Protein AF-A0A5J4UI23-F1 (afdb_monomer_lite)

Secondary structure (DSSP, 8-state):
-EEEEE-SSSEEEEEETT--EETTEEPTTS----EEEETTTTEEEETTEEEEE---SSSS--EEEEEE--TTSSS-EEEEEETTEEEEEEEES--SSEEEEEE--S-TT-------PPPPPPSS---S--SEEEETT------

Organism: NCBI:txid222440

Foldseek 3Di:
DDKDKDQDQFKKWKWAPVADQDLNAHDPPDPDFIFIAHQVQQFTGGRPDRPDRDHDPDPRWIKMWDWALDPPDPWTKIWIATPLRTDLEIETNHHSHMDMDINDPDDPPDDDDDDDDDDDDNPDDDDDDRPYYHYSPDDDDDD

pLDDT: mean 73.3, std 16.25, range [34.47, 94.25]

Radius of gyration: 15.04 Å; chains: 1; bounding box: 41×35×38 Å

Structure (mmCIF, N/CA/C/O backbone):
data_AF-A0A5J4UI23-F1
#
_entry.id   AF-A0A5J4UI23-F1
#
loop_
_atom_site.group_PDB
_atom_site.id
_atom_site.type_symbol
_atom_site.label_atom_id
_atom_site.label_alt_id
_atom_site.label_comp_id
_atom_site.label_asym_id
_atom_site.label_entity_id
_atom_site.label_seq_id
_atom_site.pdbx_PDB_ins_code
_atom_site.Cartn_x
_atom_site.Cartn_y
_atom_site.Cartn_z
_atom_site.occupancy
_atom_site.B_iso_or_equiv
_atom_site.auth_seq_id
_atom_site.auth_comp_id
_atom_site.auth_asym_id
_atom_site.auth_atom_id
_atom_site.pdbx_PDB_model_num
ATOM 1 N N . ILE A 1 1 ? -0.636 -12.498 7.051 1.00 79.00 1 ILE A N 1
ATOM 2 C CA . ILE A 1 1 ? -0.818 -11.063 7.356 1.00 79.00 1 ILE A CA 1
ATOM 3 C C . ILE A 1 1 ? 0.388 -10.560 8.138 1.00 79.00 1 ILE A C 1
ATOM 5 O O . ILE A 1 1 ? 0.758 -11.173 9.133 1.00 79.00 1 ILE A O 1
ATOM 9 N N . ILE A 1 2 ? 1.008 -9.488 7.660 1.00 80.12 2 ILE A N 1
ATOM 10 C CA . ILE A 1 2 ? 2.095 -8.738 8.296 1.00 80.12 2 ILE A CA 1
ATOM 11 C C . ILE A 1 2 ? 1.535 -7.352 8.598 1.00 80.12 2 ILE A C 1
ATOM 13 O O . ILE A 1 2 ? 0.774 -6.837 7.784 1.00 80.12 2 ILE A O 1
ATOM 17 N N . TYR A 1 3 ? 1.921 -6.733 9.713 1.00 76.19 3 TYR A N 1
ATOM 18 C CA . TYR A 1 3 ? 1.607 -5.323 9.917 1.00 76.19 3 TYR A CA 1
ATOM 19 C C . TYR A 1 3 ? 2.863 -4.501 10.138 1.00 76.19 3 TYR A C 1
ATOM 21 O O . TYR A 1 3 ? 3.805 -4.941 10.800 1.00 76.19 3 TYR A O 1
ATOM 29 N N . ILE A 1 4 ? 2.860 -3.306 9.561 1.00 75.25 4 ILE A N 1
ATOM 30 C CA . ILE A 1 4 ? 3.992 -2.387 9.565 1.00 75.25 4 ILE A CA 1
ATOM 31 C C . ILE A 1 4 ? 3.534 -1.090 10.202 1.00 75.25 4 ILE A C 1
ATOM 33 O O . ILE A 1 4 ? 2.614 -0.443 9.708 1.00 75.25 4 ILE A O 1
ATOM 37 N N . TYR A 1 5 ? 4.190 -0.721 11.296 1.00 73.12 5 TYR A N 1
ATOM 38 C CA . TYR A 1 5 ? 3.957 0.544 11.975 1.00 73.12 5 TYR A CA 1
ATOM 39 C C . TYR A 1 5 ? 4.922 1.597 11.474 1.00 73.12 5 TYR A C 1
ATOM 41 O O . TYR A 1 5 ? 6.121 1.352 11.328 1.00 73.12 5 TYR A O 1
ATOM 49 N N . TYR A 1 6 ? 4.385 2.786 11.275 1.00 70.25 6 TYR A N 1
ATOM 50 C CA . TYR A 1 6 ? 5.123 3.938 10.833 1.00 70.25 6 TYR A CA 1
ATOM 51 C C . TYR A 1 6 ? 4.850 5.123 11.750 1.00 70.25 6 TYR A C 1
ATOM 53 O O . TYR A 1 6 ? 3.707 5.523 11.973 1.00 70.25 6 TYR A O 1
ATOM 61 N N . ILE A 1 7 ? 5.939 5.647 12.307 1.00 62.62 7 ILE A N 1
ATOM 62 C CA . ILE A 1 7 ? 5.954 6.788 13.218 1.00 62.62 7 ILE A CA 1
ATOM 63 C C . ILE A 1 7 ? 7.065 7.714 12.729 1.00 62.62 7 ILE A C 1
ATOM 65 O O . ILE A 1 7 ? 8.194 7.633 13.212 1.00 62.62 7 ILE A O 1
ATOM 69 N N . ASN A 1 8 ? 6.805 8.518 11.699 1.00 62.97 8 ASN A N 1
ATOM 70 C CA . ASN A 1 8 ? 7.728 9.573 11.282 1.00 62.97 8 ASN A CA 1
ATOM 71 C C . ASN A 1 8 ? 7.109 10.482 10.221 1.00 62.97 8 ASN A C 1
ATOM 73 O O . ASN A 1 8 ? 6.401 9.993 9.364 1.00 62.97 8 ASN A O 1
ATOM 77 N N . LYS A 1 9 ? 7.492 11.763 10.189 1.00 58.25 9 LYS A N 1
ATOM 78 C CA . LYS A 1 9 ? 6.935 12.781 9.271 1.00 58.25 9 LYS A CA 1
ATOM 79 C C . LYS A 1 9 ? 7.379 12.662 7.802 1.00 58.25 9 LYS A C 1
ATOM 81 O O . LYS A 1 9 ? 7.507 13.678 7.126 1.00 58.25 9 LYS A O 1
ATOM 86 N N . SER A 1 10 ? 7.748 11.479 7.324 1.00 65.88 10 SER A N 1
ATOM 87 C CA . SER A 1 10 ? 8.200 11.265 5.938 1.00 65.88 10 SER A CA 1
ATOM 88 C C . SER A 1 10 ? 7.171 10.424 5.173 1.00 65.88 10 SER A C 1
ATOM 90 O O . SER A 1 10 ? 6.212 9.919 5.753 1.00 65.88 10 SER A O 1
ATOM 92 N N . GLY A 1 11 ? 7.318 10.290 3.857 1.00 73.62 11 GLY A N 1
ATOM 93 C CA . GLY A 1 11 ? 6.488 9.337 3.128 1.00 73.62 11 GLY A CA 1
ATOM 94 C C . GLY A 1 11 ? 6.957 7.906 3.405 1.00 73.62 11 GLY A C 1
ATOM 95 O O . GLY A 1 11 ? 8.146 7.650 3.607 1.00 73.62 11 GLY A O 1
ATOM 96 N N . ILE A 1 12 ? 6.037 6.952 3.389 1.00 80.56 12 ILE A N 1
ATOM 97 C CA . ILE A 1 12 ? 6.341 5.517 3.438 1.00 80.56 12 ILE A CA 1
ATOM 98 C C . ILE A 1 12 ? 5.558 4.816 2.339 1.00 80.56 12 ILE A C 1
ATOM 100 O O . ILE A 1 12 ? 4.430 5.209 2.026 1.00 80.56 12 ILE A O 1
ATOM 104 N N . GLY A 1 13 ? 6.142 3.774 1.753 1.00 85.00 13 GLY A N 1
ATOM 105 C CA . GLY A 1 13 ? 5.427 3.009 0.753 1.00 85.00 13 GLY A CA 1
ATOM 106 C C . GLY A 1 13 ? 5.947 1.609 0.484 1.00 85.00 13 GLY A C 1
ATOM 107 O O . GLY A 1 13 ? 6.961 1.160 1.022 1.00 85.00 13 GLY A O 1
ATOM 108 N N . PHE A 1 14 ? 5.205 0.933 -0.385 1.00 88.38 14 PHE A N 1
ATOM 109 C CA . PHE A 1 14 ? 5.441 -0.428 -0.842 1.00 88.38 14 PHE A CA 1
ATOM 110 C C . PHE A 1 14 ? 5.666 -0.441 -2.343 1.00 88.38 14 PHE A C 1
ATOM 112 O O . PHE A 1 14 ? 4.946 0.223 -3.091 1.00 88.38 14 PHE A O 1
ATOM 119 N N . ILE A 1 15 ? 6.626 -1.244 -2.782 1.00 87.62 15 ILE A N 1
ATOM 120 C CA . ILE A 1 15 ? 6.870 -1.514 -4.197 1.00 87.62 15 ILE A CA 1
ATOM 121 C C . ILE A 1 15 ? 7.135 -3.005 -4.411 1.00 87.62 15 ILE A C 1
ATOM 123 O O . ILE A 1 15 ? 7.532 -3.699 -3.473 1.00 87.62 15 ILE A O 1
ATOM 127 N N . ALA A 1 16 ? 6.905 -3.507 -5.623 1.00 87.25 16 ALA A N 1
ATOM 128 C CA . ALA A 1 16 ? 7.237 -4.877 -5.986 1.00 87.25 16 ALA A CA 1
ATOM 129 C C . ALA A 1 16 ? 8.730 -5.181 -5.768 1.00 87.25 16 ALA A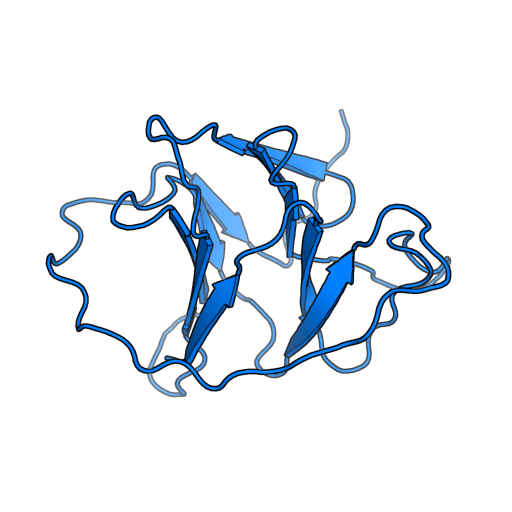 C 1
ATOM 131 O O . ALA A 1 16 ? 9.611 -4.350 -6.006 1.00 87.25 16 ALA A O 1
ATOM 132 N N . ASP A 1 17 ? 9.032 -6.403 -5.335 1.00 85.81 17 ASP A N 1
ATOM 133 C CA . ASP A 1 17 ? 10.402 -6.903 -5.369 1.00 85.81 17 ASP A CA 1
ATOM 134 C C . ASP A 1 17 ? 10.893 -7.018 -6.822 1.00 85.81 17 ASP A C 1
ATOM 136 O O . ASP A 1 17 ? 10.216 -7.592 -7.671 1.00 85.81 17 ASP A O 1
ATOM 140 N N . GLY A 1 18 ? 12.070 -6.457 -7.098 1.00 80.50 18 GLY A N 1
ATOM 141 C CA . GLY A 1 18 ? 12.644 -6.332 -8.445 1.00 80.50 18 GLY A CA 1
ATOM 142 C C . GLY A 1 18 ? 12.477 -4.951 -9.085 1.00 80.50 18 GLY A C 1
ATOM 143 O O . GLY A 1 18 ? 13.264 -4.610 -9.967 1.00 80.50 18 GLY A O 1
ATOM 144 N N . ASP A 1 19 ? 11.546 -4.134 -8.592 1.00 80.69 19 ASP A N 1
ATOM 145 C CA . ASP A 1 19 ? 11.411 -2.744 -9.021 1.00 80.69 19 ASP A CA 1
ATOM 146 C C . ASP A 1 19 ? 12.350 -1.812 -8.241 1.00 80.69 19 ASP A C 1
ATOM 148 O O . ASP A 1 19 ? 12.874 -2.143 -7.166 1.00 80.69 19 ASP A O 1
ATOM 152 N N . GLU A 1 20 ? 12.572 -0.630 -8.816 1.00 73.44 20 GLU A N 1
ATOM 153 C CA . GLU A 1 20 ? 13.522 0.368 -8.333 1.00 73.44 20 GLU A CA 1
ATOM 154 C C . GLU A 1 20 ? 12.843 1.713 -8.085 1.00 73.44 20 GLU A C 1
ATOM 156 O O . GLU A 1 20 ? 11.968 2.150 -8.835 1.00 73.44 20 GLU A O 1
ATOM 161 N N . ILE A 1 21 ? 13.302 2.383 -7.030 1.00 68.94 21 ILE A N 1
ATOM 162 C CA . ILE A 1 21 ? 12.898 3.736 -6.655 1.00 68.94 21 ILE A CA 1
ATOM 163 C C . ILE A 1 21 ? 14.157 4.584 -6.597 1.00 68.94 21 ILE A C 1
ATOM 165 O O . ILE A 1 21 ? 15.114 4.210 -5.919 1.00 68.94 21 ILE A O 1
ATOM 169 N N . LEU A 1 22 ? 14.148 5.739 -7.260 1.00 65.00 22 LEU A N 1
ATOM 170 C CA . LEU A 1 22 ? 15.254 6.687 -7.214 1.00 65.00 22 LEU A CA 1
ATOM 171 C C . LEU A 1 22 ? 14.757 8.005 -6.622 1.00 65.00 22 LEU A C 1
ATOM 173 O O . LEU A 1 22 ? 14.056 8.752 -7.289 1.00 65.00 22 LEU A O 1
ATOM 177 N N . ASN A 1 23 ? 15.105 8.307 -5.368 1.00 59.41 23 ASN A N 1
ATOM 178 C CA . ASN A 1 23 ? 14.704 9.553 -4.689 1.00 59.41 23 ASN A CA 1
ATOM 179 C C . ASN A 1 23 ? 13.183 9.820 -4.709 1.00 59.41 23 ASN A C 1
ATOM 181 O O . ASN A 1 23 ? 12.758 10.957 -4.887 1.00 59.41 23 ASN A O 1
ATOM 185 N N . ASN A 1 24 ? 12.359 8.777 -4.551 1.00 54.62 24 ASN A N 1
ATOM 186 C CA . ASN A 1 24 ? 10.888 8.828 -4.677 1.00 54.62 24 ASN A CA 1
ATOM 187 C C . ASN A 1 24 ? 10.368 9.190 -6.076 1.00 54.62 24 ASN A C 1
ATOM 189 O O . ASN A 1 24 ? 9.173 9.410 -6.248 1.00 54.62 24 ASN A O 1
ATOM 193 N N . ILE A 1 25 ? 11.252 9.230 -7.069 1.00 57.56 25 ILE A N 1
ATOM 194 C CA . ILE A 1 25 ? 10.934 9.451 -8.473 1.00 57.56 25 ILE A CA 1
ATOM 195 C C . ILE A 1 25 ? 10.958 8.072 -9.160 1.00 57.56 25 ILE A C 1
ATOM 197 O O . ILE A 1 25 ? 11.869 7.272 -8.909 1.00 57.56 25 ILE A O 1
ATOM 201 N N . PRO A 1 26 ? 9.973 7.755 -10.018 1.00 58.56 26 PRO A N 1
ATOM 202 C CA . PRO A 1 26 ? 10.023 6.589 -10.877 1.00 58.56 26 PRO A CA 1
ATOM 203 C C . PRO A 1 26 ? 11.279 6.596 -11.729 1.00 58.56 26 PRO A C 1
ATOM 205 O O . PRO A 1 26 ? 11.646 7.617 -12.314 1.00 58.56 26 PRO A O 1
ATOM 208 N N . VAL A 1 27 ? 11.889 5.429 -11.869 1.00 65.50 27 VAL A N 1
ATOM 209 C CA . VAL A 1 27 ? 12.980 5.246 -12.818 1.00 65.50 27 VAL A CA 1
ATOM 210 C C . VAL A 1 27 ? 12.392 5.188 -14.236 1.00 65.50 27 VAL A C 1
ATOM 212 O O . VAL A 1 27 ? 11.528 4.345 -14.497 1.00 65.50 27 VAL A O 1
ATOM 215 N N . PRO A 1 28 ? 12.831 6.054 -15.170 1.00 59.78 28 PRO A N 1
ATOM 216 C CA . PRO A 1 28 ? 12.381 5.999 -16.557 1.00 59.78 28 PRO A CA 1
ATOM 217 C C . PRO A 1 28 ? 12.589 4.610 -17.174 1.00 59.78 28 PRO A C 1
ATOM 219 O O . PRO A 1 28 ? 13.627 3.980 -16.978 1.00 59.78 28 PRO A O 1
ATOM 222 N N . GLY A 1 29 ? 11.598 4.126 -17.928 1.00 63.91 29 GLY A N 1
ATOM 223 C CA . GLY A 1 29 ? 11.648 2.810 -18.578 1.00 63.91 29 GLY A CA 1
ATOM 224 C C . GLY A 1 29 ? 11.370 1.615 -17.657 1.00 63.91 29 GLY A C 1
ATOM 225 O O . GLY A 1 29 ? 11.409 0.476 -18.120 1.00 63.91 29 GLY A O 1
ATOM 226 N N . LYS A 1 30 ? 11.063 1.844 -16.374 1.00 68.12 30 LYS A N 1
ATOM 227 C CA . LYS A 1 30 ? 10.580 0.817 -15.439 1.00 68.12 30 LYS A CA 1
ATOM 228 C C . LYS A 1 30 ? 9.077 0.978 -15.210 1.00 68.12 30 LYS A C 1
ATOM 230 O O . LYS A 1 30 ? 8.559 2.094 -15.218 1.00 68.12 30 LYS A O 1
ATOM 235 N N . ASN A 1 31 ? 8.374 -0.129 -14.972 1.00 66.88 31 ASN A N 1
ATOM 236 C CA . ASN A 1 31 ? 6.955 -0.107 -14.607 1.00 66.88 31 ASN A CA 1
ATOM 237 C C . ASN A 1 31 ? 6.802 0.234 -13.117 1.00 66.88 31 ASN A C 1
ATOM 239 O O . ASN A 1 31 ? 6.497 -0.618 -12.294 1.00 66.88 31 ASN A O 1
ATOM 243 N N . PHE A 1 32 ? 7.087 1.481 -12.755 1.00 73.81 32 PHE A N 1
ATOM 244 C CA . PHE A 1 32 ? 7.036 1.924 -11.367 1.00 73.81 32 PHE A CA 1
ATOM 245 C C . PHE A 1 32 ? 5.591 2.152 -10.914 1.00 73.81 32 PHE A C 1
ATOM 247 O O . PHE A 1 32 ? 4.905 3.050 -11.410 1.00 73.81 32 PHE A O 1
ATOM 254 N N . ARG A 1 33 ? 5.147 1.385 -9.915 1.00 80.19 33 ARG A N 1
ATOM 255 C CA . ARG A 1 33 ? 3.872 1.602 -9.218 1.00 80.19 33 ARG A CA 1
ATOM 256 C C . ARG A 1 33 ? 4.074 1.380 -7.730 1.00 80.19 33 ARG A C 1
ATOM 258 O O . ARG A 1 33 ? 4.093 0.252 -7.251 1.00 80.19 33 ARG A O 1
ATOM 265 N N . ALA A 1 34 ? 4.266 2.456 -6.988 1.00 84.94 34 ALA A N 1
ATOM 266 C CA . ALA A 1 34 ? 4.455 2.367 -5.551 1.00 84.94 34 ALA A CA 1
ATOM 267 C C . ALA A 1 34 ? 3.185 2.797 -4.812 1.00 84.94 34 ALA A C 1
ATOM 269 O O . ALA A 1 34 ? 2.579 3.809 -5.161 1.00 84.94 34 ALA A O 1
ATOM 270 N N . ILE A 1 35 ? 2.782 2.040 -3.795 1.00 88.56 35 ILE A N 1
ATOM 271 C CA . ILE A 1 35 ? 1.712 2.451 -2.882 1.00 88.56 35 ILE A CA 1
ATOM 272 C C . ILE A 1 35 ? 2.352 3.338 -1.827 1.00 88.56 35 ILE A C 1
ATOM 274 O O . ILE A 1 35 ? 3.165 2.844 -1.051 1.00 88.56 35 ILE A O 1
ATOM 278 N N . THR A 1 36 ? 2.004 4.623 -1.797 1.00 86.38 36 THR A N 1
ATOM 279 C CA . THR A 1 36 ? 2.619 5.599 -0.883 1.00 86.38 36 THR A CA 1
ATOM 280 C C . THR A 1 36 ? 1.569 6.248 -0.000 1.00 86.38 36 THR A C 1
ATOM 282 O O . THR A 1 36 ? 0.506 6.623 -0.491 1.00 86.38 36 THR A O 1
ATOM 285 N N . TYR A 1 37 ? 1.899 6.455 1.270 1.00 86.31 37 TYR A N 1
ATOM 286 C CA . TYR A 1 37 ? 1.198 7.392 2.140 1.00 86.31 37 TYR A CA 1
ATOM 287 C C . TYR A 1 37 ? 2.118 8.563 2.487 1.00 86.31 37 TYR A C 1
ATOM 289 O O . TYR A 1 37 ? 3.240 8.369 2.961 1.00 86.31 37 TYR A O 1
ATOM 297 N N . ASP A 1 38 ? 1.628 9.770 2.235 1.00 80.62 38 ASP A N 1
ATOM 298 C CA . ASP A 1 38 ? 2.256 11.039 2.575 1.00 80.62 38 ASP A CA 1
ATOM 299 C C . ASP A 1 38 ? 1.573 11.614 3.815 1.00 80.62 38 ASP A C 1
ATOM 301 O O . ASP A 1 38 ? 0.457 12.131 3.746 1.00 80.62 38 ASP A O 1
ATOM 305 N N . GLU A 1 39 ? 2.240 11.500 4.966 1.00 74.56 39 GLU A N 1
ATOM 306 C CA . GLU A 1 39 ? 1.671 11.917 6.249 1.00 74.56 39 GLU A CA 1
ATOM 307 C C . GLU A 1 39 ? 1.410 13.424 6.322 1.00 74.56 39 GLU A C 1
ATOM 309 O O . GLU A 1 39 ? 0.511 13.856 7.047 1.00 74.56 39 GLU A O 1
ATOM 314 N N . LYS A 1 40 ? 2.186 14.239 5.599 1.00 74.06 40 LYS A N 1
ATOM 315 C CA . LYS A 1 40 ? 2.084 15.696 5.689 1.00 74.06 40 LYS A CA 1
ATOM 316 C C . LYS A 1 40 ? 0.747 16.171 5.136 1.00 74.06 40 LYS A C 1
ATOM 318 O O . LYS A 1 40 ? 0.042 16.925 5.804 1.00 74.06 40 LYS A O 1
ATOM 323 N N . GLU A 1 41 ? 0.403 15.682 3.952 1.00 75.62 41 GLU A N 1
ATOM 324 C CA . GLU A 1 41 ? -0.793 16.092 3.216 1.00 75.62 41 GLU A CA 1
ATOM 325 C C . GLU A 1 41 ? -1.962 15.096 3.373 1.00 75.62 41 GLU A C 1
ATOM 327 O O . GLU A 1 41 ? -3.072 15.365 2.914 1.00 75.62 41 GLU A O 1
ATOM 332 N N . GLY A 1 42 ? -1.730 13.940 4.011 1.00 81.25 42 GLY A N 1
ATOM 333 C CA . GLY A 1 42 ? -2.708 12.852 4.105 1.00 81.25 42 GLY A CA 1
ATOM 334 C C . GLY A 1 42 ? -2.989 12.195 2.751 1.00 81.25 42 GLY A C 1
ATOM 335 O O . GLY A 1 42 ? -4.084 11.693 2.506 1.00 81.25 42 GLY A O 1
ATOM 336 N N . ILE A 1 43 ? -2.036 12.258 1.819 1.00 84.94 43 ILE A N 1
ATOM 337 C CA . ILE A 1 43 ? -2.253 11.813 0.441 1.00 84.94 43 ILE A CA 1
ATOM 338 C C . ILE A 1 43 ? -1.829 10.354 0.299 1.00 84.94 43 ILE A C 1
ATOM 340 O O . ILE A 1 43 ? -0.693 9.983 0.591 1.00 84.94 43 ILE A O 1
ATOM 344 N N . ILE A 1 44 ? -2.741 9.533 -0.214 1.00 88.06 44 ILE A N 1
ATOM 345 C CA . ILE A 1 44 ? -2.493 8.147 -0.594 1.00 88.06 44 ILE A CA 1
ATOM 346 C C . ILE A 1 44 ? -2.327 8.098 -2.114 1.00 88.06 44 ILE A C 1
ATOM 348 O O . ILE A 1 44 ? -3.178 8.589 -2.865 1.00 88.06 44 ILE A O 1
ATOM 352 N N . ARG A 1 45 ? -1.227 7.499 -2.577 1.00 86.06 45 ARG A N 1
ATOM 353 C CA . ARG A 1 45 ? -0.860 7.429 -3.997 1.00 86.06 45 ARG A CA 1
ATOM 354 C C . ARG A 1 45 ? -0.652 5.998 -4.469 1.00 86.06 45 ARG A C 1
ATOM 356 O O . ARG A 1 45 ? -0.170 5.160 -3.708 1.00 86.06 45 ARG A O 1
ATOM 363 N N . LEU A 1 46 ? -0.951 5.764 -5.745 1.00 87.50 46 LEU A N 1
ATOM 364 C CA . LEU A 1 46 ? -0.462 4.618 -6.510 1.00 87.50 46 LEU A CA 1
ATOM 365 C C . LEU A 1 46 ? 0.383 5.151 -7.672 1.00 87.50 46 LEU A C 1
ATOM 367 O O . LEU A 1 46 ? -0.132 5.769 -8.603 1.00 87.50 46 LEU A O 1
ATOM 371 N N . GL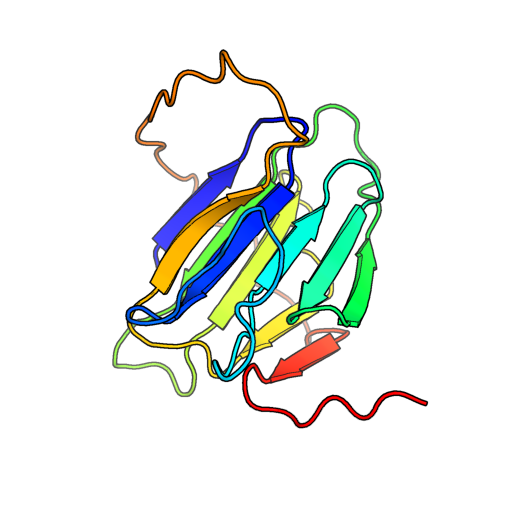Y A 1 47 ? 1.700 4.975 -7.581 1.00 80.69 47 GLY A N 1
ATOM 372 C CA . GLY A 1 47 ? 2.641 5.706 -8.426 1.00 80.69 47 GLY A CA 1
ATOM 373 C C . GLY A 1 47 ? 2.532 7.215 -8.178 1.00 80.69 47 GLY A C 1
ATOM 374 O O . GLY A 1 47 ? 2.531 7.662 -7.033 1.00 80.69 47 GLY A O 1
ATOM 375 N N . TRP A 1 48 ? 2.417 8.001 -9.250 1.00 77.75 48 TRP A N 1
ATOM 376 C CA . TRP A 1 48 ? 2.217 9.454 -9.164 1.00 77.75 48 TRP A CA 1
ATOM 377 C C . TRP A 1 48 ? 0.779 9.879 -8.881 1.00 77.75 48 TRP A C 1
ATOM 379 O O . TRP A 1 48 ? 0.542 11.032 -8.524 1.00 77.75 48 TRP A O 1
ATOM 389 N N . GLN A 1 49 ? -0.183 8.978 -9.066 1.00 82.06 49 GLN A N 1
ATOM 390 C CA . GLN A 1 49 ? -1.587 9.337 -9.001 1.00 82.06 49 GLN A CA 1
ATOM 391 C C . GLN A 1 49 ? -2.031 9.447 -7.546 1.00 82.06 49 GLN A C 1
ATOM 393 O O . GLN A 1 49 ? -1.951 8.473 -6.794 1.00 82.06 49 GLN A O 1
ATOM 398 N N . GLU A 1 50 ? -2.553 10.612 -7.160 1.00 88.06 50 GLU A N 1
ATOM 399 C CA . GLU A 1 50 ? -3.357 10.744 -5.945 1.00 88.06 50 GLU A CA 1
ATOM 400 C C . GLU A 1 50 ? -4.626 9.907 -6.128 1.00 88.06 50 GLU A C 1
ATOM 402 O O . GLU A 1 50 ? -5.479 10.205 -6.964 1.00 88.06 50 GLU A O 1
ATOM 407 N N . VAL A 1 51 ? -4.718 8.808 -5.379 1.00 88.00 51 VAL A N 1
ATOM 408 C CA . VAL A 1 51 ? -5.880 7.914 -5.434 1.00 88.00 51 VAL A CA 1
ATOM 409 C C . VAL A 1 51 ? -6.890 8.262 -4.358 1.00 88.00 51 VAL A C 1
ATOM 411 O O . VAL A 1 51 ? -8.085 8.035 -4.546 1.00 88.00 51 VAL A O 1
ATOM 414 N N . PHE A 1 52 ? -6.436 8.808 -3.234 1.00 88.38 52 PHE A N 1
ATOM 415 C CA . PHE A 1 52 ? -7.304 9.222 -2.147 1.00 88.38 52 PHE A CA 1
ATOM 416 C C . PHE A 1 52 ? -6.584 10.230 -1.257 1.00 88.38 52 PHE A C 1
ATOM 418 O O . PHE A 1 52 ? -5.368 10.146 -1.075 1.00 88.38 52 PHE A O 1
ATOM 425 N N . ARG A 1 53 ? -7.341 11.150 -0.664 1.00 88.62 53 ARG A N 1
ATOM 426 C CA . ARG A 1 53 ? -6.846 12.039 0.381 1.00 88.62 53 ARG A CA 1
ATOM 427 C C . ARG A 1 53 ? -7.593 11.737 1.659 1.00 88.62 53 ARG A C 1
ATOM 429 O O . ARG A 1 53 ? -8.809 11.878 1.720 1.00 88.62 53 ARG A O 1
ATOM 436 N N . TRP A 1 54 ? -6.849 11.330 2.669 1.00 83.50 54 TRP A N 1
ATOM 437 C CA . TRP A 1 54 ? -7.366 11.010 3.980 1.00 83.50 54 TRP A CA 1
ATOM 438 C C . TRP A 1 54 ? -6.542 11.737 5.028 1.00 83.50 54 TRP A C 1
ATOM 440 O O . TRP A 1 54 ? -5.353 11.476 5.195 1.00 83.50 54 TRP A O 1
ATOM 450 N N . ILE A 1 55 ? -7.190 12.666 5.724 1.00 78.00 55 ILE A N 1
ATOM 451 C CA . ILE A 1 55 ? -6.600 13.402 6.836 1.00 78.00 55 ILE A CA 1
ATOM 452 C C . ILE A 1 55 ? -7.242 12.840 8.107 1.00 78.00 55 ILE A C 1
ATOM 454 O O . ILE A 1 55 ? -8.399 13.168 8.379 1.00 78.00 55 ILE A O 1
ATOM 458 N N . PRO A 1 56 ? -6.537 11.984 8.868 1.00 67.44 56 PRO A N 1
ATOM 459 C CA . PRO A 1 56 ? -7.079 11.413 10.092 1.00 67.44 56 PRO A CA 1
ATOM 460 C C . PRO A 1 56 ? -7.414 12.503 11.108 1.00 67.44 56 PRO A C 1
ATOM 462 O O . PRO A 1 56 ? -6.718 13.516 11.220 1.00 67.44 56 PRO A O 1
ATOM 465 N N . THR A 1 57 ? -8.469 12.274 11.881 1.00 67.56 57 THR A N 1
ATOM 466 C CA . THR A 1 57 ? -9.050 13.291 12.774 1.00 67.56 57 THR A CA 1
ATOM 467 C C . THR A 1 57 ? -8.291 13.487 14.092 1.00 67.56 57 THR A C 1
ATOM 469 O O . THR A 1 57 ? -8.511 14.483 14.780 1.00 67.56 57 THR A O 1
ATOM 472 N N . LYS A 1 58 ? -7.395 12.562 14.464 1.00 63.19 58 LYS A N 1
ATOM 473 C CA . LYS A 1 58 ? -6.688 12.560 15.759 1.00 63.19 58 LYS A CA 1
ATOM 474 C C . LYS A 1 58 ? -5.232 13.024 15.647 1.00 63.19 58 LYS A C 1
ATOM 476 O O . LYS A 1 58 ? -4.507 12.645 14.727 1.00 63.19 58 LYS A O 1
ATOM 481 N N . GLU A 1 59 ? -4.788 13.813 16.628 1.00 55.66 59 GLU A N 1
ATOM 482 C CA . GLU A 1 59 ? -3.374 14.172 16.803 1.00 55.66 59 GLU A CA 1
ATOM 483 C C . GLU A 1 59 ? -2.541 12.959 17.265 1.00 55.66 59 GLU A C 1
ATOM 485 O O . GLU A 1 59 ? -3.042 12.094 17.980 1.00 55.66 59 GLU A O 1
ATOM 490 N N . GLY A 1 60 ? -1.258 12.895 16.877 1.00 58.06 60 GLY A N 1
ATOM 491 C CA . GLY A 1 60 ? -0.354 11.791 17.253 1.00 58.06 60 GLY A CA 1
ATOM 492 C C . GLY A 1 60 ? -0.343 10.598 16.285 1.00 58.06 60 GLY A C 1
ATOM 493 O O . GLY A 1 60 ? -0.291 9.456 16.721 1.00 58.06 60 GLY A O 1
ATOM 494 N N . ARG A 1 61 ? -0.386 10.875 14.977 1.00 67.31 61 ARG A N 1
ATOM 495 C CA . ARG A 1 61 ? -0.549 9.938 13.849 1.00 67.31 61 ARG A CA 1
ATOM 496 C C . ARG A 1 61 ? 0.438 8.757 13.875 1.00 67.31 61 ARG A C 1
ATOM 498 O O . ARG A 1 61 ? 1.555 8.861 13.373 1.00 67.31 61 ARG A O 1
ATOM 505 N N . LYS A 1 62 ? 0.025 7.599 14.396 1.00 74.44 62 LYS A N 1
ATOM 506 C CA . LYS A 1 62 ? 0.680 6.326 14.063 1.00 74.44 62 LYS A CA 1
ATOM 507 C C . LYS A 1 62 ? -0.027 5.707 12.882 1.00 74.44 62 LYS A C 1
ATOM 509 O O . LYS A 1 62 ? -1.193 5.334 12.981 1.00 74.44 62 LYS A O 1
ATOM 514 N N . ILE A 1 63 ? 0.692 5.570 11.782 1.00 79.81 63 ILE A N 1
ATOM 515 C CA . ILE A 1 63 ? 0.167 4.900 10.602 1.00 79.81 63 ILE A CA 1
ATOM 516 C C . ILE A 1 63 ? 0.513 3.424 10.698 1.00 79.81 63 ILE A C 1
ATOM 518 O O . ILE A 1 63 ? 1.631 3.058 11.059 1.00 79.81 63 ILE A O 1
ATOM 522 N N . MET A 1 64 ? -0.448 2.569 10.392 1.00 84.31 64 MET A N 1
ATOM 523 C CA . MET A 1 64 ? -0.256 1.130 10.341 1.00 84.31 64 MET A CA 1
ATOM 524 C C . MET A 1 64 ? -0.703 0.616 8.982 1.00 84.31 64 MET A C 1
ATOM 526 O O . MET A 1 64 ? -1.760 0.986 8.483 1.00 84.31 64 MET A O 1
ATOM 530 N N . PHE A 1 65 ? 0.097 -0.264 8.398 1.00 86.62 65 PHE A N 1
ATOM 531 C CA . PHE A 1 65 ? -0.258 -0.989 7.190 1.00 86.62 65 PHE A CA 1
ATOM 532 C C . PHE A 1 65 ? -0.536 -2.436 7.549 1.00 86.62 65 PHE A C 1
ATOM 534 O O . PHE A 1 65 ? 0.313 -3.071 8.168 1.00 86.62 65 PHE A O 1
ATOM 541 N N . GLU A 1 66 ? -1.685 -2.963 7.146 1.00 89.81 66 GLU A N 1
ATOM 542 C CA . GLU A 1 66 ? -1.957 -4.399 7.139 1.00 89.81 66 GLU A CA 1
ATOM 543 C C . GLU A 1 66 ? -1.649 -4.935 5.741 1.00 89.81 66 GLU A C 1
ATOM 545 O O . GLU A 1 66 ? -2.237 -4.489 4.759 1.00 89.81 66 GLU A O 1
ATOM 550 N N . VAL A 1 67 ? -0.727 -5.889 5.651 1.00 90.00 67 VAL A N 1
ATOM 551 C CA . VAL A 1 67 ? -0.299 -6.525 4.405 1.00 90.00 67 VAL A CA 1
ATOM 552 C C . VAL A 1 67 ? -0.695 -7.998 4.451 1.00 90.00 67 VAL A C 1
ATOM 554 O O . VAL A 1 67 ? -0.120 -8.789 5.207 1.00 90.00 67 VAL A O 1
ATOM 557 N N . ASP A 1 68 ? -1.676 -8.397 3.648 1.00 90.06 68 ASP A N 1
ATOM 558 C CA . ASP A 1 68 ? -2.110 -9.788 3.549 1.00 90.06 68 ASP A CA 1
ATOM 559 C C . ASP A 1 68 ? -1.588 -10.438 2.270 1.00 90.06 68 ASP A C 1
ATOM 561 O O . ASP A 1 68 ? -2.004 -10.095 1.167 1.00 90.06 68 ASP A O 1
ATOM 565 N N . LEU A 1 69 ? -0.647 -11.370 2.438 1.00 88.75 69 LEU A N 1
ATOM 566 C CA . LEU A 1 69 ? 0.026 -12.099 1.357 1.00 88.75 69 LEU A CA 1
ATOM 567 C C . LEU A 1 69 ? -0.172 -13.619 1.470 1.00 88.75 69 LEU A C 1
ATOM 569 O O . LEU A 1 69 ? 0.560 -14.369 0.825 1.00 88.75 69 LEU A O 1
ATOM 573 N N . ARG A 1 70 ? -1.095 -14.091 2.322 1.00 88.81 70 ARG A N 1
ATOM 574 C CA . ARG A 1 70 ? -1.315 -15.532 2.547 1.00 88.81 70 ARG A CA 1
ATOM 575 C C . ARG A 1 70 ? -1.658 -16.266 1.243 1.00 88.81 70 ARG A C 1
ATOM 577 O O . ARG A 1 70 ? -2.088 -15.655 0.273 1.00 88.81 70 ARG A O 1
ATOM 584 N N . GLU A 1 71 ? -1.435 -17.574 1.196 1.00 83.75 71 GLU A N 1
ATOM 585 C CA . GLU A 1 71 ? -1.695 -18.383 -0.009 1.00 83.75 71 GLU A CA 1
ATOM 586 C C . GLU A 1 71 ? -3.185 -18.724 -0.201 1.00 83.75 71 GLU A C 1
ATOM 588 O O . GLU A 1 71 ? -3.599 -19.056 -1.304 1.00 83.75 71 GLU A O 1
ATOM 593 N N . ASP A 1 72 ? -4.000 -18.616 0.850 1.00 85.94 72 ASP A N 1
ATOM 594 C CA . ASP A 1 72 ? -5.413 -19.015 0.889 1.00 85.94 72 ASP A CA 1
ATOM 595 C C . ASP A 1 72 ? -6.407 -17.862 0.643 1.00 85.94 72 ASP A C 1
ATOM 597 O O . ASP A 1 72 ? -7.611 -18.027 0.834 1.00 85.94 72 ASP A O 1
ATOM 601 N N . ILE A 1 73 ? -5.924 -16.691 0.216 1.00 81.38 73 ILE A N 1
ATOM 602 C CA . ILE A 1 73 ? -6.751 -15.508 -0.073 1.00 81.38 73 ILE A CA 1
ATOM 603 C C . ILE A 1 73 ? -6.891 -15.285 -1.582 1.00 81.38 73 ILE A C 1
ATOM 605 O O . ILE A 1 73 ? -5.956 -15.514 -2.346 1.00 81.38 73 ILE A O 1
ATOM 609 N N . ALA A 1 74 ? -8.053 -14.782 -2.010 1.00 85.81 74 ALA A N 1
ATOM 610 C CA . ALA A 1 74 ? -8.348 -14.545 -3.427 1.00 85.81 74 ALA A CA 1
ATOM 611 C C . ALA A 1 74 ? -7.440 -13.482 -4.067 1.00 85.81 74 ALA A C 1
ATOM 613 O O . ALA A 1 74 ? -7.085 -13.587 -5.238 1.00 85.81 74 ALA A O 1
ATOM 614 N N . CYS A 1 75 ? -7.058 -12.459 -3.302 1.00 89.81 75 CYS A N 1
ATOM 615 C CA . CYS A 1 75 ? -6.129 -11.427 -3.738 1.00 89.81 75 CYS A CA 1
ATOM 616 C C . CYS A 1 75 ? -5.266 -10.960 -2.566 1.00 89.81 75 CYS A C 1
ATOM 618 O O . CYS A 1 75 ? -5.719 -10.909 -1.422 1.00 89.81 75 CYS A O 1
ATOM 620 N N . ASN A 1 76 ? -4.016 -10.609 -2.860 1.00 92.12 76 ASN A N 1
ATOM 621 C CA . ASN A 1 76 ? -3.137 -9.986 -1.878 1.00 92.12 76 ASN A CA 1
ATOM 622 C C . ASN A 1 76 ? -3.583 -8.547 -1.639 1.00 92.12 76 ASN A C 1
ATOM 624 O O . ASN A 1 76 ? -3.928 -7.851 -2.602 1.00 92.12 76 ASN A O 1
ATOM 628 N N . THR A 1 77 ? -3.488 -8.071 -0.399 1.00 93.31 77 THR A N 1
ATOM 629 C CA . THR A 1 77 ? -3.993 -6.740 -0.051 1.00 93.31 77 THR A CA 1
ATOM 630 C C . THR A 1 77 ? -3.048 -5.913 0.808 1.00 93.31 77 THR A C 1
ATOM 632 O O . THR A 1 77 ? -2.356 -6.459 1.666 1.00 93.31 77 THR A O 1
ATOM 635 N N . ILE A 1 78 ? -3.091 -4.589 0.637 1.00 92.44 78 ILE A N 1
ATOM 636 C CA . ILE A 1 78 ? -2.562 -3.612 1.599 1.00 92.44 78 ILE A CA 1
ATOM 637 C C . ILE A 1 78 ? -3.701 -2.706 2.063 1.00 92.44 78 ILE A C 1
ATOM 639 O O . ILE A 1 78 ? -4.409 -2.122 1.241 1.00 92.44 78 ILE A O 1
ATOM 643 N N . ARG A 1 79 ? -3.847 -2.556 3.379 1.00 90.06 79 ARG A N 1
ATOM 644 C CA . ARG A 1 79 ? -4.783 -1.624 4.025 1.00 90.06 79 ARG A CA 1
ATOM 645 C C . ARG A 1 79 ? -4.019 -0.659 4.910 1.00 90.06 79 ARG A C 1
ATOM 647 O O . ARG A 1 79 ? -2.988 -1.031 5.465 1.00 90.06 79 ARG A O 1
ATOM 654 N N . ILE A 1 80 ? -4.534 0.556 5.050 1.00 87.69 80 ILE A N 1
ATOM 655 C CA . ILE A 1 80 ? -3.909 1.623 5.836 1.00 87.69 80 ILE A CA 1
ATOM 656 C C . ILE A 1 80 ? -4.810 1.947 7.026 1.00 87.69 80 ILE A C 1
ATOM 658 O O . ILE A 1 80 ? -6.028 1.980 6.896 1.00 87.69 80 ILE A O 1
ATOM 662 N N . PHE A 1 81 ? -4.206 2.199 8.178 1.00 83.19 81 PHE A N 1
ATOM 663 C CA . PHE A 1 81 ? -4.862 2.609 9.411 1.00 83.19 81 PHE A CA 1
ATOM 664 C C . PHE A 1 81 ? -4.110 3.790 10.024 1.00 83.19 81 PHE A C 1
ATOM 666 O O . PHE A 1 81 ? -2.899 3.924 9.846 1.00 83.19 81 PHE A O 1
ATOM 673 N N . CYS A 1 82 ? -4.816 4.609 10.794 1.00 78.75 82 CYS A N 1
ATOM 674 C CA . CYS A 1 82 ? -4.266 5.655 11.640 1.00 78.75 82 CYS A CA 1
ATOM 675 C C . CYS A 1 82 ? -4.737 5.371 13.061 1.00 78.75 82 CYS A C 1
ATOM 677 O O . CYS A 1 82 ? -5.907 5.565 13.389 1.00 78.75 82 CYS A O 1
ATOM 679 N N . GLU A 1 83 ? -3.831 4.884 13.905 1.00 75.81 83 GLU A N 1
ATOM 680 C CA . GLU A 1 83 ? -4.155 4.288 15.203 1.00 75.81 83 GLU A CA 1
ATOM 681 C C . GLU A 1 83 ? -5.221 3.182 15.057 1.00 75.81 83 GLU A C 1
ATOM 683 O O . GLU A 1 83 ? -4.906 2.069 14.636 1.00 75.81 83 GLU A O 1
ATOM 688 N N . PHE A 1 84 ? -6.481 3.497 15.370 1.00 73.31 84 PHE A N 1
ATOM 689 C CA . PHE A 1 84 ? -7.633 2.591 15.288 1.00 73.31 84 PHE A CA 1
ATOM 690 C C . PHE A 1 84 ? -8.628 2.976 14.181 1.00 73.31 84 PHE A C 1
ATOM 692 O O . PHE A 1 84 ? -9.652 2.317 14.032 1.00 73.31 84 PHE A O 1
ATOM 699 N N . GLU A 1 85 ? -8.367 4.058 13.445 1.00 77.19 85 GLU A N 1
ATOM 700 C CA . GLU A 1 85 ? -9.189 4.501 12.318 1.00 77.19 85 GLU A CA 1
ATOM 701 C C . GLU A 1 85 ? -8.730 3.760 11.054 1.00 77.19 85 GLU A C 1
ATOM 703 O O . GLU A 1 85 ? -7.571 3.877 10.652 1.00 77.19 85 GLU A O 1
ATOM 708 N N . GLU A 1 86 ? -9.615 2.962 10.455 1.00 79.69 86 GLU A N 1
ATOM 709 C CA . GLU A 1 86 ? -9.363 2.297 9.172 1.00 79.69 86 GLU A CA 1
ATOM 710 C C . GLU A 1 86 ? -9.477 3.309 8.030 1.00 79.69 86 GLU A C 1
ATOM 712 O O . GLU A 1 86 ? -10.419 4.099 7.979 1.00 79.69 86 GLU A O 1
ATOM 717 N N . SER A 1 87 ? -8.527 3.276 7.095 1.00 82.38 87 SER A N 1
ATOM 718 C CA . SER A 1 87 ? -8.622 4.072 5.879 1.00 82.38 87 SER A CA 1
ATOM 719 C C . SER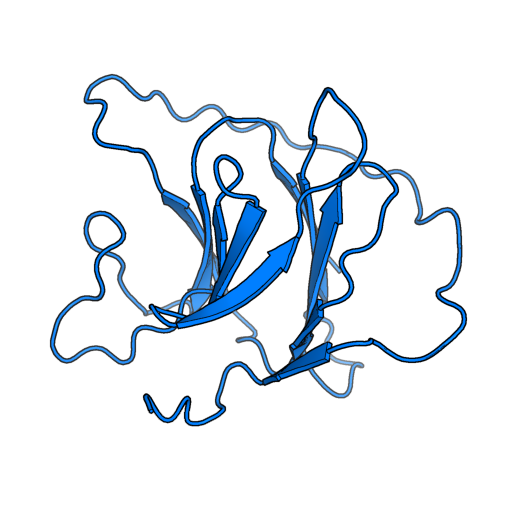 A 1 87 ? -9.747 3.546 4.977 1.00 82.38 87 SER A C 1
ATOM 721 O O . SER A 1 87 ? -9.878 2.332 4.810 1.00 82.38 87 SER A O 1
ATOM 723 N N . PRO A 1 88 ? -10.506 4.423 4.300 1.00 84.69 88 PRO A N 1
ATOM 724 C CA . PRO A 1 88 ? -11.570 3.995 3.388 1.00 84.69 88 PRO A CA 1
ATOM 725 C C . PRO A 1 88 ? -11.099 3.177 2.173 1.00 84.69 88 PRO A C 1
ATOM 727 O O . PRO A 1 88 ? -11.917 2.542 1.500 1.00 84.69 88 PRO A O 1
ATOM 730 N N . ILE A 1 89 ? -9.793 3.205 1.877 1.00 87.50 89 ILE A N 1
ATOM 731 C CA . ILE A 1 89 ? -9.193 2.577 0.700 1.00 87.50 89 ILE A CA 1
ATOM 732 C C . ILE A 1 89 ? -8.421 1.293 1.032 1.00 87.50 89 ILE A C 1
ATOM 734 O O . ILE A 1 89 ? -7.608 1.246 1.958 1.00 87.50 89 ILE A O 1
ATOM 738 N N . ILE A 1 90 ? -8.615 0.271 0.197 1.00 91.44 90 ILE A N 1
ATOM 739 C CA . ILE A 1 90 ? -7.780 -0.934 0.145 1.00 91.44 90 ILE A CA 1
ATOM 740 C C . ILE A 1 90 ? -7.089 -1.050 -1.212 1.00 91.44 90 ILE A C 1
ATOM 742 O O . ILE A 1 90 ? -7.693 -0.818 -2.263 1.00 91.44 90 ILE A O 1
ATOM 746 N N . PHE A 1 91 ? -5.825 -1.461 -1.189 1.00 93.12 91 PHE A N 1
ATOM 747 C CA . PHE A 1 91 ? -5.121 -1.913 -2.380 1.00 93.12 91 PHE A CA 1
ATOM 748 C C . PHE A 1 91 ? -5.259 -3.418 -2.516 1.00 93.12 91 PHE A C 1
ATOM 750 O O . PHE A 1 91 ? -4.967 -4.147 -1.568 1.00 93.12 91 PHE A O 1
ATOM 757 N N . ILE A 1 92 ? -5.661 -3.878 -3.696 1.00 94.25 92 ILE A N 1
ATOM 758 C CA . ILE A 1 92 ? -5.801 -5.302 -4.014 1.00 94.25 92 ILE A CA 1
ATOM 759 C C . ILE A 1 92 ? -4.871 -5.695 -5.160 1.00 94.25 92 ILE A C 1
ATOM 761 O O . ILE A 1 92 ? -4.354 -4.842 -5.887 1.00 94.25 92 ILE A O 1
ATOM 765 N N . ASN A 1 93 ? -4.665 -7.002 -5.322 1.00 93.62 93 ASN A N 1
ATOM 766 C CA . ASN A 1 93 ? -3.764 -7.578 -6.322 1.00 93.62 93 ASN A CA 1
ATOM 767 C C . ASN A 1 93 ? -2.313 -7.088 -6.172 1.00 93.62 93 ASN A C 1
ATOM 769 O O . ASN A 1 93 ? -1.584 -6.972 -7.156 1.00 93.62 93 ASN A O 1
ATOM 773 N N . VAL A 1 94 ? -1.883 -6.804 -4.936 1.00 92.38 94 VAL A N 1
ATOM 774 C CA . VAL A 1 94 ? -0.500 -6.379 -4.678 1.00 92.38 94 VAL A CA 1
ATOM 775 C C . VAL A 1 94 ? 0.482 -7.539 -4.925 1.00 92.38 94 VAL A C 1
ATOM 777 O O . VAL A 1 94 ? 0.121 -8.709 -4.749 1.00 92.38 94 VAL A O 1
ATOM 780 N N . PRO A 1 95 ? 1.736 -7.267 -5.318 1.00 91.19 95 PRO A N 1
ATOM 781 C CA . PRO A 1 95 ? 2.746 -8.308 -5.496 1.00 91.19 95 PRO A CA 1
ATOM 782 C C . PRO A 1 95 ? 2.959 -9.173 -4.240 1.00 91.19 95 PRO A C 1
ATOM 784 O O . PRO A 1 95 ? 2.943 -8.674 -3.118 1.00 91.19 95 PRO A O 1
ATOM 787 N N . LYS A 1 96 ? 3.228 -10.476 -4.425 1.00 90.12 96 LYS A N 1
ATOM 788 C CA . LYS A 1 96 ? 3.551 -11.418 -3.327 1.00 90.12 96 LYS A CA 1
ATOM 789 C C . LYS A 1 96 ? 4.864 -11.092 -2.613 1.00 90.12 96 LYS A C 1
ATOM 791 O O . LYS A 1 96 ? 5.073 -11.508 -1.478 1.00 90.12 96 LYS A O 1
ATOM 796 N N . ARG A 1 97 ? 5.771 -10.395 -3.294 1.00 89.38 97 ARG A N 1
ATOM 797 C CA . ARG A 1 97 ? 7.051 -9.947 -2.747 1.00 89.38 97 ARG A CA 1
ATOM 798 C C . ARG A 1 97 ? 7.097 -8.436 -2.846 1.00 89.38 97 ARG A C 1
ATOM 800 O O . ARG A 1 97 ? 6.959 -7.887 -3.938 1.00 89.38 97 ARG A O 1
ATOM 807 N N . LEU A 1 98 ? 7.263 -7.791 -1.700 1.00 88.19 98 LEU A N 1
ATOM 808 C CA . LEU A 1 98 ? 7.243 -6.343 -1.570 1.00 88.19 98 LEU A CA 1
ATOM 809 C C . LEU A 1 98 ? 8.518 -5.869 -0.885 1.00 88.19 98 LEU A C 1
ATOM 811 O O . LEU A 1 98 ? 9.013 -6.511 0.043 1.00 88.19 98 LEU A O 1
ATOM 815 N N . LYS A 1 99 ? 9.003 -4.708 -1.311 1.00 86.12 99 LYS A N 1
ATOM 816 C CA . LYS A 1 99 ? 10.019 -3.927 -0.614 1.00 86.12 99 LYS A CA 1
ATOM 817 C C . LYS A 1 99 ? 9.350 -2.733 0.056 1.00 86.12 99 LYS A C 1
ATOM 819 O O . LYS A 1 99 ? 8.533 -2.045 -0.555 1.00 86.12 99 LYS A O 1
ATOM 824 N N . LEU A 1 100 ? 9.723 -2.493 1.309 1.00 84.69 100 LEU A N 1
ATOM 825 C CA . LEU A 1 100 ? 9.386 -1.270 2.029 1.00 84.69 100 LEU A CA 1
ATOM 826 C C . LEU A 1 100 ? 10.406 -0.193 1.666 1.00 84.69 100 LEU A C 1
ATOM 828 O O . LEU A 1 100 ? 11.608 -0.462 1.671 1.00 84.69 100 LEU A O 1
ATOM 832 N N . TYR A 1 101 ? 9.944 1.023 1.406 1.00 78.62 101 TYR A N 1
ATOM 833 C CA . TYR A 1 101 ? 10.824 2.174 1.252 1.00 78.62 101 TYR A CA 1
ATOM 834 C C . TYR A 1 101 ? 10.315 3.360 2.060 1.00 78.62 101 TYR A C 1
ATOM 836 O O . TYR A 1 101 ? 9.127 3.486 2.368 1.00 78.62 101 TYR A O 1
ATOM 844 N N . PHE A 1 102 ? 11.251 4.242 2.385 1.00 76.56 102 PHE A N 1
ATOM 845 C CA . PHE A 1 102 ? 10.989 5.481 3.091 1.00 76.56 102 PHE A CA 1
ATOM 846 C C . PHE A 1 102 ? 11.320 6.643 2.165 1.00 76.56 102 PHE A C 1
ATOM 848 O O . PHE A 1 102 ? 12.448 6.778 1.689 1.00 76.56 102 PHE A O 1
ATOM 855 N N . ALA A 1 103 ? 10.316 7.469 1.915 1.00 64.38 103 ALA A N 1
ATOM 856 C CA . ALA A 1 103 ? 10.418 8.679 1.136 1.00 64.38 103 ALA A CA 1
ATOM 857 C C . ALA A 1 103 ? 10.813 9.838 2.049 1.00 64.38 103 ALA A C 1
ATOM 859 O O . ALA A 1 103 ? 9.960 10.526 2.604 1.00 64.38 103 ALA A O 1
ATOM 860 N N . PHE A 1 104 ? 12.118 10.034 2.232 1.00 60.03 104 PHE A N 1
ATOM 861 C CA . PHE A 1 104 ? 12.633 11.184 2.967 1.00 60.03 104 PHE A CA 1
ATOM 862 C C . PHE A 1 104 ? 12.703 12.403 2.053 1.00 60.03 104 PHE A C 1
ATOM 864 O O . PHE A 1 104 ? 13.305 12.341 0.980 1.00 60.03 104 PHE A O 1
ATOM 871 N N . ASP A 1 105 ? 12.154 13.526 2.510 1.00 51.84 105 ASP A N 1
ATOM 872 C CA . ASP A 1 105 ? 12.480 14.834 1.953 1.00 51.84 105 ASP A CA 1
ATOM 873 C C . ASP A 1 105 ? 13.961 15.115 2.242 1.00 51.84 105 ASP A C 1
ATOM 875 O O . ASP A 1 105 ? 14.319 15.577 3.321 1.00 51.84 105 ASP A O 1
ATOM 879 N N . SER A 1 106 ? 14.831 14.758 1.295 1.00 47.97 106 SER A N 1
ATOM 880 C CA . SER A 1 106 ? 16.190 15.283 1.092 1.00 47.97 106 SER A CA 1
ATOM 881 C C . SER A 1 106 ? 16.965 15.694 2.361 1.00 47.97 106 SER A C 1
ATOM 883 O O . SER A 1 106 ? 17.403 16.841 2.463 1.00 47.97 106 SER A O 1
ATOM 885 N N . LYS A 1 107 ? 17.164 14.796 3.340 1.00 45.66 107 LYS A N 1
ATOM 886 C CA . LYS A 1 107 ? 18.044 15.072 4.493 1.00 45.66 107 LYS A CA 1
ATOM 887 C C . LYS A 1 107 ? 19.235 14.108 4.550 1.00 45.66 107 LYS A C 1
ATOM 889 O O . LYS A 1 107 ? 19.021 12.916 4.784 1.00 45.66 107 LYS A O 1
ATOM 894 N N . PRO A 1 108 ? 20.476 14.614 4.379 1.00 42.72 108 PRO A N 1
ATOM 895 C CA . PRO A 1 108 ? 21.683 13.791 4.260 1.00 42.72 108 PRO A CA 1
ATOM 896 C C . PRO A 1 108 ? 22.039 12.964 5.511 1.00 42.72 108 PRO A C 1
ATOM 898 O O . PRO A 1 108 ? 22.763 11.984 5.384 1.00 42.72 108 PRO A O 1
ATOM 901 N N . ASP A 1 109 ? 21.484 13.273 6.689 1.00 41.00 109 ASP A N 1
ATOM 902 C CA . ASP A 1 109 ? 21.872 12.636 7.964 1.00 41.00 109 ASP A CA 1
ATOM 903 C C . ASP A 1 109 ? 20.871 11.598 8.503 1.00 41.00 109 ASP A C 1
ATOM 905 O O . ASP A 1 109 ? 20.851 11.278 9.697 1.00 41.00 109 ASP A O 1
ATOM 909 N N . THR A 1 110 ? 19.998 11.067 7.649 1.00 42.59 110 THR A N 1
ATOM 910 C CA . THR A 1 110 ? 18.931 10.169 8.104 1.00 42.59 110 THR A CA 1
ATOM 911 C C . THR A 1 110 ? 19.485 8.784 8.461 1.00 42.59 110 THR A C 1
ATOM 913 O O . THR A 1 110 ? 19.841 7.992 7.591 1.00 42.59 110 THR A O 1
ATOM 916 N N . LYS A 1 111 ? 19.555 8.472 9.762 1.00 37.31 111 LYS A N 1
ATOM 917 C CA . LYS A 1 111 ? 19.941 7.146 10.269 1.00 37.31 111 LYS A CA 1
ATOM 918 C C . LYS A 1 111 ? 18.725 6.225 10.377 1.00 37.31 111 LYS A C 1
ATOM 920 O O . LYS A 1 111 ? 17.759 6.530 11.074 1.00 37.31 111 LYS A O 1
ATOM 925 N N . PHE A 1 112 ? 18.805 5.074 9.715 1.00 41.00 112 PHE A N 1
ATOM 926 C CA . PHE A 1 112 ? 17.782 4.030 9.720 1.00 41.00 112 PHE A CA 1
ATOM 927 C C . PHE A 1 112 ? 17.816 3.248 11.039 1.00 41.00 112 PHE A C 1
ATOM 929 O O . PHE A 1 112 ? 18.692 2.411 11.240 1.00 41.00 112 PHE A O 1
ATOM 936 N N . ASN A 1 113 ? 16.854 3.489 11.931 1.00 34.47 113 ASN A N 1
ATOM 937 C CA . ASN A 1 113 ? 16.623 2.628 13.091 1.00 34.47 113 ASN A CA 1
ATOM 938 C C . ASN A 1 113 ? 15.380 1.769 12.850 1.00 34.47 113 ASN A C 1
ATOM 940 O O . ASN A 1 113 ? 14.310 2.289 12.544 1.00 34.47 113 ASN A O 1
ATOM 944 N N . HIS A 1 114 ? 15.528 0.456 13.006 1.00 36.56 114 HIS A N 1
ATOM 945 C CA . HIS A 1 114 ? 14.438 -0.510 12.924 1.00 36.56 114 HIS A CA 1
ATOM 946 C C . HIS A 1 114 ? 14.040 -0.956 14.337 1.00 36.56 114 HIS A C 1
ATOM 948 O O . HIS A 1 114 ? 14.895 -1.284 15.157 1.00 36.56 114 HIS A O 1
ATOM 954 N N . GLN A 1 115 ? 12.740 -0.996 14.622 1.00 41.06 115 GLN A N 1
ATOM 955 C CA . GLN A 1 115 ? 12.193 -1.700 15.782 1.00 41.06 115 GLN A CA 1
ATOM 956 C C . GLN A 1 115 ? 11.140 -2.696 15.312 1.00 41.06 115 GLN A C 1
ATOM 958 O O . GLN A 1 115 ? 10.301 -2.388 14.467 1.00 41.06 115 GLN A O 1
ATOM 963 N N . ILE A 1 116 ? 11.193 -3.899 15.878 1.00 38.88 116 ILE A N 1
ATOM 964 C CA . ILE A 1 116 ? 10.193 -4.942 15.666 1.00 38.88 116 ILE A CA 1
ATOM 965 C C . ILE A 1 116 ? 9.028 -4.644 16.610 1.00 38.88 116 ILE A C 1
ATOM 967 O O . ILE A 1 116 ? 9.174 -4.738 17.829 1.00 38.88 116 ILE A O 1
ATOM 971 N N . PHE A 1 117 ? 7.874 -4.286 16.053 1.00 46.41 117 PHE A N 1
ATOM 972 C CA . PHE A 1 117 ? 6.657 -4.038 16.822 1.00 46.41 117 PHE A CA 1
ATOM 973 C C . PHE A 1 117 ? 5.777 -5.288 16.892 1.00 46.41 117 PHE A C 1
ATOM 975 O O . PHE A 1 117 ? 5.620 -6.016 15.912 1.00 46.41 117 PHE A O 1
ATOM 982 N N . LYS A 1 118 ? 5.180 -5.521 18.065 1.00 36.16 118 LYS A N 1
ATOM 983 C CA . LYS A 1 118 ? 4.127 -6.521 18.269 1.00 36.16 118 LYS A CA 1
ATOM 984 C C . LYS A 1 118 ? 2.757 -5.858 18.186 1.00 36.16 118 LYS A C 1
ATOM 986 O O . LYS A 1 118 ? 2.531 -4.817 18.795 1.00 36.16 118 LYS A O 1
ATOM 991 N N . LEU A 1 119 ? 1.862 -6.514 17.460 1.00 50.19 119 LEU A N 1
ATOM 992 C CA . LEU A 1 119 ? 0.495 -6.076 17.210 1.00 50.19 119 LEU A CA 1
ATOM 993 C C . LEU A 1 119 ? -0.475 -6.421 18.341 1.00 50.19 119 LEU A C 1
ATOM 995 O O . LEU A 1 119 ? -0.454 -7.560 18.821 1.00 50.19 119 LEU A O 1
ATOM 999 N N . PRO A 1 120 ? -1.411 -5.518 18.675 1.00 49.66 120 PRO A N 1
ATOM 1000 C CA . PRO A 1 120 ? -2.700 -5.916 19.209 1.00 49.66 120 PRO A CA 1
ATOM 1001 C C . PRO A 1 1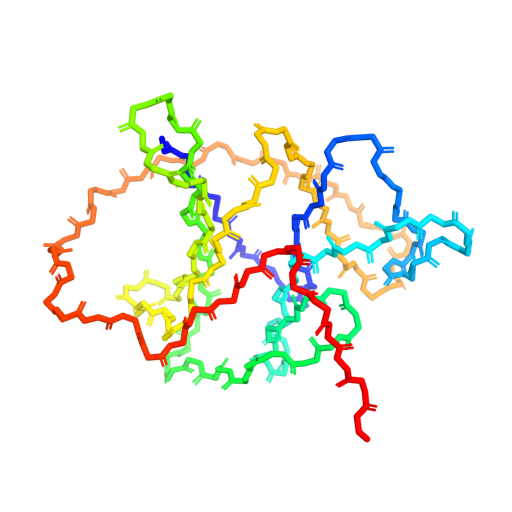20 ? -3.557 -6.549 18.100 1.00 49.66 120 PRO A C 1
ATOM 1003 O O . PRO A 1 120 ? -3.434 -6.209 16.923 1.00 49.66 120 PRO A O 1
ATOM 1006 N N . LYS A 1 121 ? -4.437 -7.484 18.474 1.00 43.44 121 LYS A N 1
ATOM 1007 C CA . LYS A 1 121 ? -5.443 -8.015 17.546 1.00 43.44 121 LYS A CA 1
ATOM 1008 C C . LYS A 1 121 ? -6.351 -6.869 17.080 1.00 43.44 121 LYS A C 1
ATOM 1010 O O . LYS A 1 121 ? -6.690 -6.033 17.922 1.00 43.44 121 LYS A O 1
ATOM 1015 N N . PRO A 1 122 ? -6.768 -6.843 15.801 1.00 47.19 122 PRO A N 1
ATOM 1016 C CA . PRO A 1 122 ? -7.798 -5.917 15.352 1.00 47.19 122 PRO A CA 1
ATOM 1017 C C . PRO A 1 122 ? -9.008 -6.064 16.273 1.00 47.19 122 PRO A C 1
ATOM 1019 O O . PRO A 1 122 ? -9.485 -7.172 16.525 1.00 47.19 122 PRO A O 1
ATOM 1022 N N . THR A 1 123 ? -9.422 -4.950 16.867 1.00 48.97 123 THR A N 1
ATOM 1023 C CA . THR A 1 123 ? -10.450 -4.932 17.909 1.00 48.97 123 THR A CA 1
ATOM 1024 C C . THR A 1 123 ? -11.842 -5.176 17.346 1.00 48.97 123 THR A C 1
ATOM 1026 O O . THR A 1 123 ? -12.688 -5.659 18.089 1.00 48.97 123 THR A O 1
ATOM 1029 N N . ASN A 1 124 ? -12.057 -4.923 16.049 1.00 49.91 124 ASN A N 1
ATOM 1030 C CA . ASN A 1 124 ? -13.346 -5.075 15.384 1.00 49.91 124 ASN A CA 1
ATOM 1031 C C . ASN A 1 124 ? -13.192 -5.753 14.017 1.00 49.91 124 ASN A C 1
ATOM 1033 O O . ASN A 1 124 ? -12.238 -5.497 13.280 1.00 49.91 124 ASN A O 1
ATOM 1037 N N . GLN A 1 125 ? -14.156 -6.607 13.682 1.00 53.25 125 GLN A N 1
ATOM 1038 C CA . GLN A 1 125 ? -14.373 -7.081 12.320 1.00 53.25 125 GLN A CA 1
ATOM 1039 C C . GLN A 1 125 ? -14.992 -5.922 11.524 1.00 53.25 125 GLN A C 1
ATOM 1041 O O . GLN A 1 125 ? -15.824 -5.194 12.063 1.00 53.25 125 GLN A O 1
ATOM 1046 N N . LYS A 1 126 ? -14.561 -5.698 10.279 1.00 60.81 126 LYS A N 1
ATOM 1047 C CA . LYS A 1 126 ? -15.157 -4.654 9.442 1.00 60.81 126 LYS A CA 1
ATOM 1048 C C . LYS A 1 126 ? -16.597 -5.035 9.102 1.00 60.81 126 LYS A C 1
ATOM 1050 O O . LYS A 1 126 ? -16.814 -6.062 8.461 1.00 60.81 126 LYS A O 1
ATOM 1055 N N . ASP A 1 127 ? -17.541 -4.180 9.476 1.00 54.50 127 ASP A N 1
ATOM 1056 C CA . ASP A 1 127 ? -18.912 -4.234 8.978 1.00 54.50 127 ASP A CA 1
ATOM 1057 C C . ASP A 1 127 ? -19.005 -3.395 7.692 1.00 54.50 127 ASP A C 1
ATOM 1059 O O . ASP A 1 127 ? -18.843 -2.176 7.724 1.00 54.50 127 ASP A O 1
ATOM 1063 N N . GLY A 1 128 ? -19.252 -4.048 6.552 1.00 67.38 128 GLY A N 1
ATOM 1064 C CA . GLY A 1 128 ? -19.482 -3.391 5.257 1.00 67.38 128 GLY A CA 1
ATOM 1065 C C . GLY A 1 128 ? -18.315 -3.442 4.260 1.00 67.38 128 GLY A C 1
ATOM 1066 O O . GLY A 1 128 ? -17.217 -3.920 4.550 1.00 67.38 128 GLY A O 1
ATOM 1067 N N . GLU A 1 129 ? -18.579 -2.974 3.038 1.00 77.94 129 GLU A N 1
ATOM 1068 C CA . GLU A 1 129 ? -17.599 -2.937 1.945 1.00 77.94 129 GLU A CA 1
ATOM 1069 C C . GLU A 1 129 ? -16.603 -1.772 2.098 1.00 77.94 129 GLU A C 1
ATOM 1071 O O . GLU A 1 129 ? -16.787 -0.855 2.899 1.00 77.94 129 GLU A O 1
ATOM 1076 N N . TYR A 1 130 ? -15.498 -1.813 1.351 1.00 80.88 130 TYR A N 1
ATOM 1077 C CA . TYR A 1 130 ? -14.583 -0.672 1.258 1.00 80.88 130 TYR A CA 1
ATOM 1078 C C . TYR A 1 130 ? -15.227 0.442 0.440 1.00 80.88 130 TYR A C 1
ATOM 1080 O O . TYR A 1 130 ? -15.736 0.177 -0.645 1.00 80.88 130 TYR A O 1
ATOM 1088 N N . GLU A 1 131 ? -15.132 1.688 0.911 1.00 85.62 131 GLU A N 1
ATOM 1089 C CA . GLU A 1 131 ? -15.582 2.842 0.122 1.00 85.62 131 GLU A CA 1
ATOM 1090 C C . GLU A 1 131 ? -14.830 2.923 -1.209 1.00 85.62 131 GLU A C 1
ATOM 1092 O O . GLU A 1 131 ? -15.396 3.312 -2.231 1.00 85.62 131 GLU A O 1
ATOM 1097 N N . LYS A 1 132 ? -13.544 2.541 -1.204 1.00 88.38 132 LYS A N 1
ATOM 1098 C CA . LYS A 1 132 ? -12.722 2.505 -2.407 1.00 88.38 132 LYS A CA 1
ATOM 1099 C C . LYS A 1 132 ? -11.802 1.290 -2.438 1.00 88.38 132 LYS A C 1
ATOM 1101 O O . LYS A 1 132 ? -11.059 1.016 -1.501 1.00 88.38 132 LYS A O 1
ATOM 1106 N N . THR A 1 133 ? -11.792 0.605 -3.573 1.00 89.94 133 THR A N 1
ATOM 1107 C CA . THR A 1 133 ? -10.827 -0.456 -3.875 1.00 89.94 133 THR A CA 1
ATOM 1108 C C . THR A 1 133 ? -9.974 -0.015 -5.054 1.00 89.94 133 THR A C 1
ATOM 1110 O O . THR A 1 133 ? -10.507 0.422 -6.072 1.00 89.94 133 THR A O 1
ATOM 1113 N N . VAL A 1 134 ? -8.651 -0.097 -4.913 1.00 89.62 134 VAL A N 1
ATOM 1114 C CA . VAL A 1 134 ? -7.703 0.227 -5.985 1.00 89.62 134 VAL A CA 1
ATOM 1115 C C . VAL A 1 134 ? -6.905 -1.016 -6.336 1.00 89.62 134 VAL A C 1
ATOM 1117 O O . VAL A 1 134 ? -6.162 -1.555 -5.514 1.00 89.62 134 VAL A O 1
ATOM 1120 N N . GLU A 1 135 ? -7.043 -1.472 -7.576 1.00 90.19 135 GLU A N 1
ATOM 1121 C CA . GLU A 1 135 ? -6.208 -2.550 -8.091 1.00 90.19 135 GLU A CA 1
ATOM 1122 C C . GLU A 1 135 ? -4.815 -2.025 -8.425 1.00 90.19 135 GLU A C 1
ATOM 1124 O O . GLU A 1 135 ? -4.656 -1.054 -9.164 1.00 90.19 135 GLU A O 1
ATOM 1129 N N . TYR A 1 136 ? -3.792 -2.715 -7.924 1.00 88.12 136 TYR A N 1
ATOM 1130 C CA . TYR A 1 136 ? -2.395 -2.364 -8.175 1.00 88.12 136 TYR A CA 1
ATOM 1131 C C . TYR A 1 136 ? -2.044 -2.329 -9.679 1.00 88.12 136 TYR A C 1
ATOM 1133 O O . TYR A 1 136 ? -1.26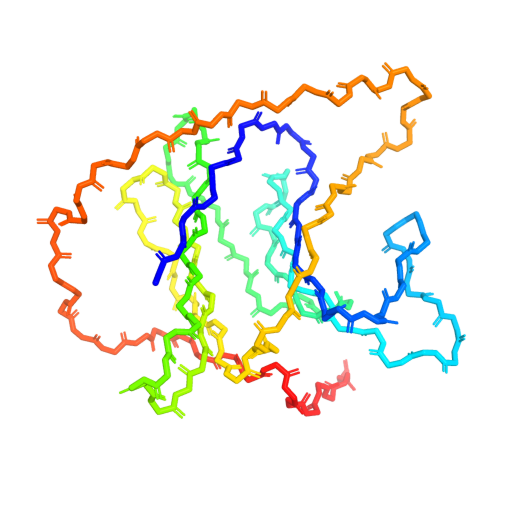7 -1.487 -10.139 1.00 88.12 136 TYR A O 1
ATOM 1141 N N . ASN A 1 137 ? -2.668 -3.212 -10.465 1.00 82.81 137 ASN A N 1
ATOM 1142 C CA . ASN A 1 137 ? -2.425 -3.356 -11.902 1.00 82.81 137 ASN A CA 1
ATOM 1143 C C . ASN A 1 137 ? -3.378 -2.537 -12.787 1.00 82.81 137 ASN A C 1
ATOM 1145 O O . ASN A 1 137 ? -3.257 -2.612 -14.005 1.00 82.81 137 ASN A O 1
ATOM 1149 N N . MET A 1 138 ? -4.289 -1.740 -12.220 1.00 82.19 138 MET A N 1
ATOM 1150 C CA . MET A 1 138 ? -5.225 -0.948 -13.025 1.00 82.19 138 MET A CA 1
ATOM 1151 C C . MET A 1 138 ? -4.490 0.089 -13.875 1.00 82.19 138 MET A C 1
ATOM 1153 O O . MET A 1 138 ? -3.511 0.688 -13.424 1.00 82.19 138 MET A O 1
ATOM 1157 N N . ASP A 1 139 ? -4.972 0.332 -15.091 1.00 70.69 139 ASP A N 1
ATOM 1158 C CA . ASP A 1 139 ? -4.512 1.462 -15.890 1.00 70.69 139 ASP A CA 1
ATOM 1159 C C . ASP A 1 139 ? -5.106 2.754 -15.330 1.00 70.69 139 ASP A C 1
ATOM 1161 O O . ASP A 1 139 ? -6.305 3.020 -15.419 1.00 70.69 139 ASP A O 1
ATOM 1165 N N . LEU A 1 140 ? -4.247 3.555 -14.703 1.00 65.38 140 LEU A N 1
ATOM 1166 C CA . LEU A 1 140 ? -4.608 4.863 -14.178 1.00 65.38 140 LEU A CA 1
ATOM 1167 C C . LEU A 1 140 ? -4.532 5.867 -15.329 1.00 65.38 140 LEU A C 1
ATOM 1169 O O . LEU A 1 140 ? -3.460 6.374 -15.654 1.00 65.38 140 LEU A O 1
ATOM 1173 N N . ILE A 1 141 ? -5.665 6.114 -15.984 1.00 57.78 141 ILE A N 1
ATOM 1174 C CA . ILE A 1 141 ? -5.752 7.126 -17.039 1.00 57.78 141 ILE A CA 1
ATOM 1175 C C . ILE A 1 141 ? -5.641 8.509 -16.383 1.00 57.78 141 ILE A C 1
ATOM 1177 O O . ILE A 1 141 ? -6.450 8.856 -15.521 1.00 57.78 141 ILE A O 1
ATOM 1181 N N . GLN A 1 142 ? -4.632 9.287 -16.780 1.00 53.97 142 GLN A N 1
ATOM 1182 C CA . GLN A 1 142 ? -4.557 10.715 -16.467 1.00 53.97 142 GLN A CA 1
ATOM 1183 C C . GLN A 1 142 ? -5.585 11.452 -17.334 1.00 53.97 142 GLN A C 1
ATOM 1185 O O . GLN A 1 142 ? -5.492 11.398 -18.561 1.00 53.97 142 GLN A O 1
ATOM 1190 N N . TYR A 1 143 ? -6.563 12.096 -16.697 1.00 35.72 143 TYR A N 1
ATOM 1191 C CA . TYR A 1 143 ? 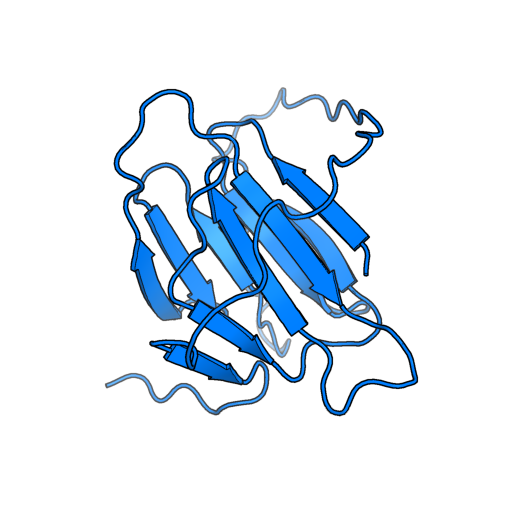-7.400 13.123 -17.323 1.00 35.72 143 TYR A CA 1
ATOM 1192 C C . TYR A 1 143 ? -6.766 14.497 -17.128 1.00 35.72 143 TYR A C 1
ATOM 1194 O O . TYR A 1 143 ? -6.224 14.728 -16.020 1.00 35.72 143 TYR A O 1
#

Sequence (143 aa):
IIYIYYINKSGIGFIADGDEILNNIPVPGKNFRAITYDEKEGIIRLGWQEVFRWIPTKEGRKIMFEVDLREDIACNTIRIFCEFEESPIIFINVPKRLKLYFAFDSKPDTKFNHQIFKLPKPTNQKDGEYEKTVEYNMDLIQY